Protein AF-A0A0Q5DEF6-F1 (afdb_monomer)

Mean predicted aligned error: 10.54 Å

Radius of gyration: 21.96 Å; Cα contacts (8 Å, |Δi|>4): 168; chains: 1; bounding box: 53×30×72 Å

Solvent-accessible surface area (backbone atoms only — not comparable to full-atom values): 8389 Å² total; per-residue (Å²): 136,63,73,67,64,65,53,52,55,56,52,51,50,52,50,50,50,55,49,48,51,51,52,51,48,51,49,50,50,48,48,60,52,60,73,48,63,88,69,66,47,47,60,75,45,58,71,70,57,34,51,35,49,33,41,34,40,22,46,30,19,53,55,32,75,37,74,68,18,48,58,53,41,49,53,50,43,52,76,21,49,41,49,70,71,51,52,50,47,23,60,50,17,61,78,58,56,68,57,66,71,59,39,51,60,62,32,68,50,71,70,48,35,52,54,49,33,51,41,15,45,54,13,22,62,89,27,52,73,51,8,45,52,48,25,55,47,48,34,59,77,64,65,54,54,67,70,57,53,53,52,52,48,65,71,66,62,120

Foldseek 3Di:
DDPVVVVVVVVVVVVVVVVVVVVVVVVVVVCLCVVQPPQQALVPDDPLLSLLLLLLLLVLLPQLVDPVLLVQLLVVNVVSNNDPVSSVSSVVCNVVHDDPVVSLVSQLDLNSLLSSLLSLLSSPQPGDVRSVVVSVVSCVVNVPDPVSVVVSCVVSHD

Secondary structure (DSSP, 8-state):
--HHHHHHHHHHHHHHHHHHHHHHHHHHHHHHHHSS-SS--GGGS-HHHHHHHHHHHHHHHHTT--THHHHHHHHHHHHTT--HHHHHHHHHHHHSPPPHHHHHHHT-SHHHHHHHHHHHHHHTSSS-HHHHHHHHHHHHHTT--HHHHHHHHHHH--

Sequence (158 aa):
MDRRQREVAPAQRQIAEVIGQKVLHGWLQNRHQTAIPLNINVGRLQQSEAEAIVRFAAVAALAGGEASAHGVVRSWLAGAGTAPDLLATYDAALQSPPALDKALAAIANADLALVAFVLALVAARDAGPAARAFADYVAAHRSIPTATVRAALRRHRS

Structure (mmCIF, N/CA/C/O backbone):
data_AF-A0A0Q5DEF6-F1
#
_entry.id   AF-A0A0Q5DEF6-F1
#
loop_
_atom_site.group_PDB
_atom_site.id
_atom_site.type_symbol
_atom_site.label_atom_id
_atom_site.label_alt_id
_atom_site.label_comp_id
_atom_site.label_asym_id
_atom_site.label_entity_id
_atom_site.label_seq_id
_atom_site.pdbx_PDB_ins_code
_atom_site.Cartn_x
_atom_site.Cartn_y
_atom_site.Cartn_z
_atom_site.occupancy
_atom_site.B_iso_or_equiv
_atom_site.auth_seq_id
_atom_site.auth_comp_id
_atom_site.auth_asym_id
_atom_site.auth_atom_id
_atom_site.pdbx_PDB_model_num
ATOM 1 N N . MET A 1 1 ? 37.758 -13.054 -55.725 1.00 51.38 1 MET A N 1
ATOM 2 C CA . MET A 1 1 ? 36.960 -12.631 -54.553 1.00 51.38 1 MET A CA 1
ATOM 3 C C . MET A 1 1 ? 37.858 -12.645 -53.338 1.00 51.38 1 MET A C 1
ATOM 5 O O . MET A 1 1 ? 38.456 -13.671 -53.042 1.00 51.38 1 MET A O 1
ATOM 9 N N . ASP A 1 2 ? 38.023 -11.474 -52.740 1.00 50.69 2 ASP A N 1
ATOM 10 C CA . ASP A 1 2 ? 39.145 -11.121 -51.880 1.00 50.69 2 ASP A CA 1
ATOM 11 C C . ASP A 1 2 ? 38.972 -11.672 -50.453 1.00 50.69 2 ASP A C 1
ATOM 13 O O . ASP A 1 2 ? 37.918 -11.514 -49.833 1.00 50.69 2 ASP A O 1
ATOM 17 N N . ARG A 1 3 ? 40.002 -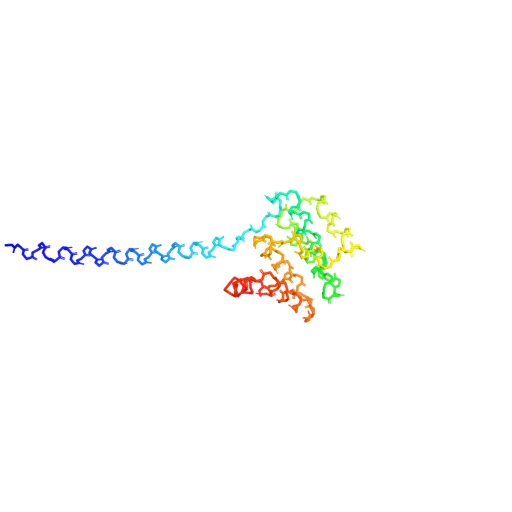12.347 -49.927 1.00 52.81 3 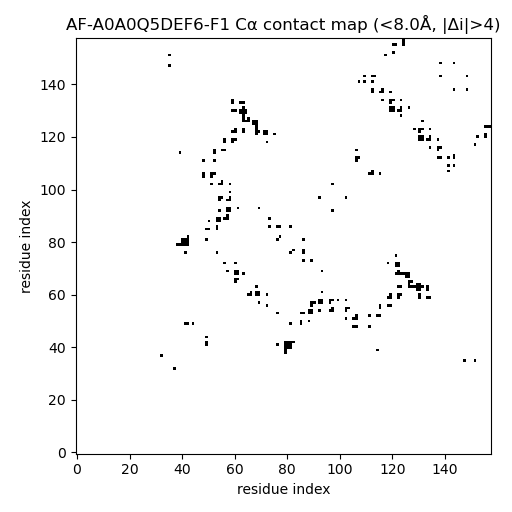ARG A N 1
ATOM 18 C CA . ARG A 1 3 ? 39.982 -13.065 -48.634 1.00 52.81 3 ARG A CA 1
ATOM 19 C C . ARG A 1 3 ? 39.661 -12.121 -47.467 1.00 52.81 3 ARG A C 1
ATOM 21 O O . ARG A 1 3 ? 38.972 -12.516 -46.533 1.00 52.81 3 ARG A O 1
ATOM 28 N N . ARG A 1 4 ? 40.050 -10.847 -47.597 1.00 51.50 4 ARG A N 1
ATOM 29 C CA . ARG A 1 4 ? 39.776 -9.771 -46.630 1.00 51.50 4 ARG A CA 1
ATOM 30 C C . ARG A 1 4 ? 38.290 -9.430 -46.514 1.00 51.50 4 ARG A C 1
ATOM 32 O O . ARG A 1 4 ? 37.817 -9.150 -45.421 1.00 51.50 4 ARG A O 1
ATOM 39 N N . GLN A 1 5 ? 37.516 -9.507 -47.599 1.00 51.12 5 GLN A N 1
ATOM 40 C CA . GLN A 1 5 ? 36.076 -9.211 -47.546 1.00 51.12 5 GLN A CA 1
ATOM 41 C C . GLN A 1 5 ? 35.286 -10.283 -46.779 1.00 51.12 5 GLN A C 1
ATOM 43 O O . GLN A 1 5 ? 34.268 -9.976 -46.160 1.00 51.12 5 GLN A O 1
ATOM 48 N N . ARG A 1 6 ? 35.769 -11.534 -46.776 1.00 52.81 6 ARG A N 1
ATOM 49 C CA . ARG A 1 6 ? 35.156 -12.637 -46.021 1.00 52.81 6 ARG A CA 1
ATOM 50 C C . ARG A 1 6 ? 35.451 -12.610 -44.526 1.00 52.81 6 ARG A C 1
ATOM 52 O O . ARG A 1 6 ? 34.686 -13.226 -43.805 1.00 52.81 6 ARG A O 1
ATOM 59 N N . GLU A 1 7 ? 36.504 -11.934 -44.068 1.00 54.00 7 GLU A N 1
ATOM 60 C CA . GLU A 1 7 ? 36.844 -11.792 -42.637 1.00 54.00 7 GLU A CA 1
ATOM 61 C C . GLU A 1 7 ? 36.189 -10.562 -41.989 1.00 54.00 7 GLU A C 1
ATOM 63 O O . GLU A 1 7 ? 35.840 -10.586 -40.810 1.00 54.00 7 GLU A O 1
ATOM 68 N N . VAL A 1 8 ? 35.923 -9.509 -42.767 1.00 56.88 8 VAL A N 1
ATOM 69 C CA . VAL A 1 8 ? 35.228 -8.305 -42.279 1.00 56.88 8 VAL A CA 1
ATOM 70 C C . VAL A 1 8 ? 33.758 -8.596 -41.930 1.00 56.88 8 VAL A C 1
ATOM 72 O O . VAL A 1 8 ? 33.265 -8.134 -40.904 1.00 56.88 8 VAL A O 1
ATOM 75 N N . ALA A 1 9 ? 33.063 -9.411 -42.729 1.00 61.31 9 ALA A N 1
ATOM 76 C CA . ALA A 1 9 ? 31.670 -9.801 -42.481 1.00 61.31 9 ALA A CA 1
ATOM 77 C C . ALA A 1 9 ? 31.430 -10.605 -41.171 1.00 61.31 9 ALA A C 1
ATOM 79 O O . ALA A 1 9 ? 30.472 -10.296 -40.458 1.00 61.31 9 ALA A O 1
ATOM 80 N N . PRO A 1 10 ? 32.246 -11.617 -40.804 1.00 66.25 10 PRO A N 1
ATOM 81 C CA . PRO A 1 10 ? 32.112 -12.334 -39.537 1.00 66.25 10 PRO A CA 1
ATOM 82 C C . PRO A 1 10 ? 32.514 -11.470 -38.341 1.00 66.25 10 PRO A C 1
ATOM 84 O O . PRO A 1 10 ? 31.829 -11.528 -37.323 1.00 66.25 10 PRO A O 1
ATOM 87 N N . ALA A 1 11 ? 33.526 -10.604 -38.475 1.00 70.69 11 ALA A N 1
ATOM 88 C CA . ALA A 1 11 ? 33.869 -9.641 -37.429 1.00 70.69 11 ALA A CA 1
ATOM 89 C C . ALA A 1 11 ? 32.710 -8.661 -37.159 1.00 70.69 11 ALA A C 1
ATOM 91 O O . ALA A 1 11 ? 32.354 -8.418 -36.008 1.00 70.69 11 ALA A O 1
ATOM 92 N N . GLN A 1 12 ? 32.052 -8.157 -38.208 1.00 75.88 12 GLN A N 1
ATOM 93 C CA . GLN A 1 12 ? 30.875 -7.292 -38.074 1.00 75.88 12 GLN A CA 1
ATOM 94 C C . GLN A 1 12 ? 29.679 -8.006 -37.433 1.00 75.88 12 GLN A C 1
ATOM 96 O O . GLN A 1 12 ? 29.006 -7.411 -36.593 1.00 75.88 12 GLN A O 1
ATOM 101 N N . ARG A 1 13 ? 29.425 -9.280 -37.770 1.00 74.81 13 ARG A N 1
ATOM 102 C CA . ARG A 1 13 ? 28.376 -10.079 -37.106 1.00 74.81 13 ARG A CA 1
ATOM 103 C C . ARG A 1 13 ? 28.665 -10.282 -35.626 1.00 74.81 13 ARG A C 1
ATOM 105 O O . ARG A 1 13 ? 27.772 -10.092 -34.811 1.00 74.81 13 ARG A O 1
ATOM 112 N N . GLN A 1 14 ? 29.907 -10.606 -35.284 1.00 81.81 14 GLN A N 1
ATOM 113 C CA . GLN A 1 14 ? 30.314 -10.818 -33.899 1.00 81.81 14 GLN A CA 1
ATOM 114 C C . GLN A 1 14 ? 30.201 -9.528 -33.074 1.00 81.81 14 GLN A C 1
ATOM 116 O O . GLN A 1 14 ? 29.716 -9.547 -31.945 1.00 81.81 14 GLN A O 1
ATOM 121 N N . ILE A 1 15 ? 30.574 -8.385 -33.657 1.00 80.75 15 ILE A N 1
ATOM 122 C CA . ILE A 1 15 ? 30.382 -7.071 -33.033 1.00 80.75 15 ILE A CA 1
ATOM 123 C C . ILE A 1 15 ? 28.889 -6.773 -32.849 1.00 80.75 15 ILE A C 1
ATOM 125 O O . ILE A 1 15 ? 28.482 -6.362 -31.763 1.00 80.75 15 ILE A O 1
ATOM 129 N N . ALA A 1 16 ? 28.062 -7.008 -33.870 1.00 80.94 16 ALA A N 1
ATOM 130 C CA . ALA A 1 16 ? 26.620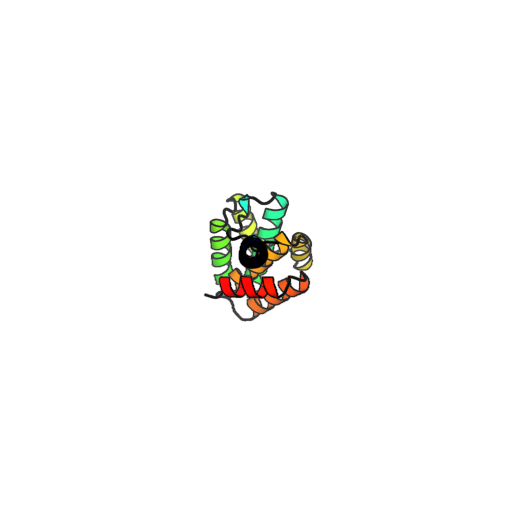 -6.783 -33.792 1.00 80.94 16 ALA A CA 1
ATOM 131 C C . ALA A 1 16 ? 25.949 -7.662 -32.726 1.00 80.94 16 ALA A C 1
ATOM 133 O O . ALA A 1 16 ? 25.057 -7.194 -32.023 1.00 80.94 16 ALA A O 1
ATOM 134 N N . GLU A 1 17 ? 26.400 -8.903 -32.557 1.00 84.50 17 GLU A N 1
ATOM 135 C CA . GLU A 1 17 ? 25.875 -9.829 -31.555 1.00 84.50 17 GLU A CA 1
ATOM 136 C C . GLU A 1 17 ? 26.257 -9.412 -30.129 1.00 84.50 17 GLU A C 1
ATOM 138 O O . GLU A 1 17 ? 25.394 -9.344 -29.254 1.00 84.50 17 GLU A O 1
ATOM 143 N N . VAL A 1 18 ? 27.516 -9.026 -29.900 1.00 89.06 18 VAL A N 1
ATOM 144 C CA . VAL A 1 18 ? 27.971 -8.526 -28.591 1.00 89.06 18 VAL A CA 1
ATOM 145 C C . VAL A 1 18 ? 27.282 -7.207 -28.231 1.00 89.06 18 VAL A C 1
ATOM 147 O O . VAL A 1 18 ? 26.869 -7.015 -27.084 1.00 89.06 18 VAL A O 1
ATOM 150 N N . ILE A 1 19 ? 27.119 -6.296 -29.196 1.00 84.00 19 ILE A N 1
ATOM 151 C CA . ILE A 1 19 ? 26.373 -5.049 -28.988 1.00 84.00 19 ILE A CA 1
ATOM 152 C C . ILE A 1 19 ? 24.898 -5.360 -28.729 1.00 84.00 19 ILE A C 1
ATOM 154 O O . ILE A 1 19 ? 24.338 -4.829 -27.776 1.00 84.00 19 ILE A O 1
ATOM 158 N N . GLY A 1 20 ? 24.281 -6.250 -29.509 1.00 81.06 20 GLY A N 1
ATOM 159 C CA . GLY A 1 20 ? 22.892 -6.668 -29.334 1.00 81.06 20 GLY A CA 1
ATOM 160 C C . GLY A 1 20 ? 22.635 -7.262 -27.952 1.00 81.06 20 GLY A C 1
ATOM 161 O O . GLY A 1 20 ? 21.686 -6.861 -27.282 1.00 81.06 20 GLY A O 1
ATOM 162 N N . GLN A 1 21 ? 23.527 -8.130 -27.470 1.00 84.75 21 GLN A N 1
ATOM 163 C CA . GLN A 1 21 ? 23.465 -8.677 -26.114 1.00 84.75 21 GLN A CA 1
ATOM 164 C C . GLN A 1 21 ? 23.606 -7.589 -25.048 1.00 84.75 21 GLN A C 1
ATOM 166 O O . GLN A 1 21 ? 22.825 -7.576 -24.101 1.00 84.75 21 GLN A O 1
ATOM 171 N N . LYS A 1 22 ? 24.546 -6.646 -25.191 1.00 84.44 22 LYS A N 1
ATOM 172 C CA . LYS A 1 22 ? 24.720 -5.549 -24.222 1.00 84.44 22 LYS A CA 1
ATOM 173 C C . LYS A 1 22 ? 23.557 -4.563 -24.221 1.00 84.44 22 LYS A C 1
ATOM 175 O O . LYS A 1 22 ? 23.140 -4.132 -23.151 1.00 84.44 22 LYS A O 1
ATOM 180 N N . VAL A 1 23 ? 23.021 -4.220 -25.390 1.00 87.81 23 VAL A N 1
ATOM 181 C CA . VAL A 1 23 ? 21.863 -3.329 -25.527 1.00 87.81 23 VAL A CA 1
ATOM 182 C C . VAL A 1 23 ? 20.614 -4.005 -24.977 1.00 87.81 23 VAL A C 1
ATOM 184 O O . VAL A 1 23 ? 19.901 -3.387 -24.196 1.00 87.81 23 VAL A O 1
ATOM 187 N N . LEU A 1 24 ? 20.375 -5.279 -25.304 1.00 77.56 24 LEU A N 1
ATOM 188 C CA . LEU A 1 24 ? 19.260 -6.046 -24.749 1.00 77.56 24 LEU A CA 1
ATOM 189 C C . LEU A 1 24 ? 19.398 -6.209 -23.233 1.00 77.56 24 LEU A C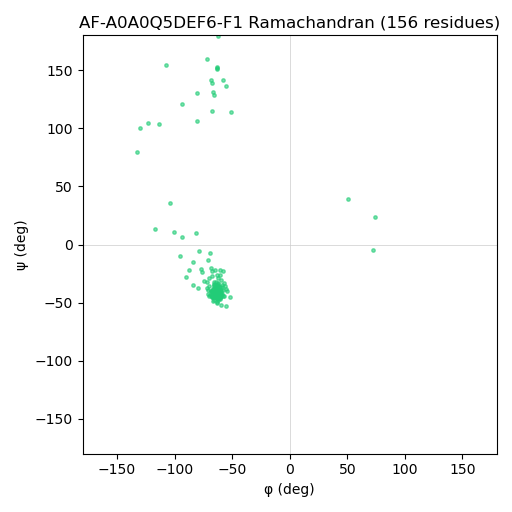 1
ATOM 191 O O . LEU A 1 24 ? 18.427 -6.019 -22.510 1.00 77.56 24 LEU A O 1
ATOM 195 N N . HIS A 1 25 ? 20.601 -6.507 -22.742 1.00 76.44 25 HIS A N 1
ATOM 196 C CA . HIS A 1 25 ? 20.875 -6.613 -21.314 1.00 76.44 25 HIS A CA 1
ATOM 197 C C . HIS A 1 25 ? 20.6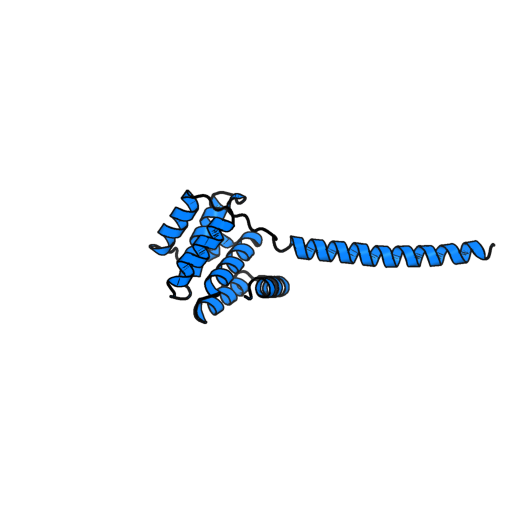47 -5.280 -20.598 1.00 76.44 25 HIS A C 1
ATOM 199 O O . HIS A 1 25 ? 19.933 -5.248 -19.604 1.00 76.44 25 HIS A O 1
ATOM 205 N N . GLY A 1 26 ? 21.172 -4.174 -21.129 1.00 75.69 26 GLY A N 1
ATOM 206 C CA . GLY A 1 26 ? 20.957 -2.834 -20.585 1.00 75.69 26 GLY A CA 1
ATOM 207 C C . GLY A 1 26 ? 19.495 -2.396 -20.660 1.00 75.69 26 GLY A C 1
ATOM 208 O O . GLY A 1 26 ? 18.987 -1.805 -19.714 1.00 75.69 26 GLY A O 1
ATOM 209 N N . TRP A 1 27 ? 18.779 -2.738 -21.735 1.00 72.81 27 TRP A N 1
ATOM 210 C CA . TRP A 1 27 ? 17.348 -2.469 -21.876 1.00 72.81 27 TRP A CA 1
ATOM 211 C C . TRP A 1 27 ? 16.518 -3.284 -20.887 1.00 72.81 27 TRP A C 1
ATOM 213 O O . TRP A 1 27 ? 15.638 -2.723 -20.246 1.00 72.81 27 TRP A O 1
ATOM 223 N N . LEU A 1 28 ? 16.815 -4.574 -20.705 1.00 72.38 28 LEU A N 1
ATOM 224 C CA . LEU A 1 28 ? 16.164 -5.414 -19.699 1.00 72.38 28 LEU A CA 1
ATOM 225 C C . LEU A 1 28 ? 16.498 -4.936 -18.289 1.00 72.38 28 LEU A C 1
ATOM 227 O O . LEU A 1 28 ? 15.601 -4.832 -17.465 1.00 72.38 28 LEU A O 1
ATOM 231 N N . GLN A 1 29 ? 17.752 -4.592 -18.007 1.00 69.56 29 GLN A N 1
ATOM 232 C CA . GLN A 1 29 ? 18.173 -4.072 -16.711 1.00 69.56 29 GLN A CA 1
ATOM 233 C C . GLN A 1 29 ? 17.488 -2.737 -16.406 1.00 69.56 29 GLN A C 1
ATOM 235 O O . GLN A 1 29 ? 16.908 -2.601 -15.332 1.00 69.56 29 GLN A O 1
ATOM 240 N N . ASN A 1 30 ? 17.455 -1.806 -17.363 1.00 59.56 30 ASN A N 1
ATOM 241 C CA . ASN A 1 30 ? 16.701 -0.560 -17.247 1.00 59.56 30 ASN A CA 1
ATOM 242 C C . ASN A 1 30 ? 15.212 -0.842 -17.084 1.00 59.56 30 ASN A C 1
ATOM 244 O O . ASN A 1 30 ? 14.602 -0.293 -16.182 1.00 59.56 30 ASN A O 1
ATOM 248 N N . ARG A 1 31 ? 14.626 -1.749 -17.873 1.00 55.97 31 ARG A N 1
ATOM 249 C CA . ARG A 1 31 ? 13.208 -2.109 -17.766 1.00 55.97 31 ARG A CA 1
ATOM 250 C C . ARG A 1 31 ? 12.878 -2.745 -16.418 1.00 55.97 31 ARG A C 1
ATOM 252 O O . ARG A 1 31 ? 11.835 -2.441 -15.857 1.00 55.97 31 ARG A O 1
ATOM 259 N N . HIS A 1 32 ? 13.760 -3.574 -15.868 1.00 54.25 32 HIS A N 1
ATOM 260 C CA . HIS A 1 32 ? 13.625 -4.159 -14.534 1.00 54.25 32 HIS A CA 1
ATOM 261 C C . HIS A 1 32 ? 13.839 -3.127 -13.419 1.00 54.25 32 HIS A C 1
ATOM 263 O O . HIS A 1 32 ? 13.191 -3.224 -12.380 1.00 54.25 32 HIS A O 1
ATOM 269 N N . GLN A 1 33 ? 14.698 -2.127 -13.635 1.00 47.97 33 GLN A N 1
ATOM 270 C CA . GLN A 1 33 ? 14.887 -0.990 -12.731 1.00 47.97 33 GLN A CA 1
ATOM 271 C C . GLN A 1 33 ? 13.725 0.013 -12.802 1.00 47.97 33 GLN A C 1
ATOM 273 O O . GLN A 1 33 ? 13.390 0.614 -11.789 1.00 47.97 33 GLN A O 1
ATOM 278 N N . THR A 1 34 ? 13.073 0.171 -13.956 1.00 47.62 34 THR A N 1
ATOM 279 C CA . THR A 1 34 ? 11.907 1.050 -14.134 1.00 47.62 34 THR A CA 1
ATOM 280 C C . THR A 1 34 ? 10.586 0.358 -13.807 1.00 47.62 34 THR A C 1
ATOM 282 O O . THR A 1 34 ? 9.611 1.041 -13.525 1.00 47.62 34 THR A O 1
ATOM 285 N N . ALA A 1 35 ? 10.528 -0.981 -13.839 1.00 46.44 35 ALA A N 1
ATOM 286 C CA . ALA A 1 35 ? 9.329 -1.760 -13.504 1.00 46.44 35 ALA A CA 1
ATOM 287 C C . ALA A 1 35 ? 8.988 -1.736 -12.006 1.00 46.44 35 ALA A C 1
ATOM 289 O O . ALA A 1 35 ? 7.893 -2.130 -11.620 1.00 46.44 35 ALA A O 1
ATOM 290 N N . ILE A 1 36 ? 9.914 -1.283 -11.160 1.00 49.50 36 ILE A N 1
ATOM 291 C CA . ILE A 1 36 ? 9.646 -0.974 -9.758 1.00 49.50 36 ILE A CA 1
ATOM 292 C C . ILE A 1 36 ? 10.062 0.480 -9.577 1.00 49.50 36 ILE A C 1
ATOM 294 O O . ILE A 1 36 ? 11.267 0.738 -9.551 1.00 49.50 36 ILE A O 1
ATOM 298 N N . PRO A 1 37 ? 9.115 1.431 -9.495 1.00 52.81 37 PRO A N 1
ATOM 299 C CA . PRO A 1 37 ? 9.443 2.843 -9.384 1.00 52.81 37 PRO A CA 1
ATOM 300 C C . PRO A 1 37 ? 10.456 3.051 -8.255 1.00 52.81 37 PRO A C 1
ATOM 302 O O . PRO A 1 37 ? 10.170 2.803 -7.085 1.00 52.81 37 PRO A O 1
ATOM 305 N N . LEU A 1 38 ? 11.671 3.476 -8.614 1.00 52.56 38 LEU A N 1
ATOM 306 C CA . LEU A 1 38 ? 12.761 3.700 -7.660 1.00 52.56 38 LEU A CA 1
ATOM 307 C C . LEU A 1 38 ? 12.413 4.768 -6.615 1.00 52.56 38 LEU A C 1
ATOM 309 O O . LEU A 1 38 ? 12.984 4.731 -5.528 1.00 52.56 38 LEU A O 1
ATOM 313 N N . ASN A 1 39 ? 11.454 5.636 -6.945 1.00 60.78 39 ASN A N 1
ATOM 314 C CA . ASN A 1 39 ? 10.781 6.584 -6.072 1.00 60.78 39 ASN A CA 1
ATOM 315 C C . ASN A 1 39 ? 9.271 6.433 -6.277 1.00 60.78 39 ASN A C 1
ATOM 317 O O . ASN A 1 39 ? 8.725 6.958 -7.250 1.00 60.78 39 ASN A O 1
ATOM 321 N N . ILE A 1 40 ? 8.595 5.725 -5.371 1.00 72.81 40 ILE A N 1
ATOM 322 C CA . ILE A 1 40 ? 7.143 5.861 -5.255 1.00 72.81 40 ILE A CA 1
ATOM 323 C C . ILE A 1 40 ? 6.901 7.273 -4.727 1.00 72.81 40 ILE A C 1
ATOM 325 O O . ILE A 1 40 ? 7.334 7.600 -3.625 1.00 72.81 40 ILE A O 1
ATOM 329 N N . ASN A 1 41 ? 6.263 8.116 -5.536 1.00 81.31 41 ASN A N 1
ATOM 330 C CA . ASN A 1 41 ? 5.845 9.445 -5.116 1.00 81.31 41 ASN A CA 1
ATOM 331 C C . ASN A 1 41 ? 4.318 9.485 -5.106 1.00 81.31 41 ASN A C 1
ATOM 333 O O . ASN A 1 41 ? 3.694 9.557 -6.164 1.00 81.31 41 ASN A O 1
ATOM 337 N N . VAL A 1 42 ? 3.737 9.416 -3.910 1.00 81.88 42 VAL A N 1
ATOM 338 C CA . VAL A 1 42 ? 2.280 9.418 -3.716 1.00 81.88 42 VAL A CA 1
ATOM 339 C C . VAL A 1 42 ? 1.680 10.747 -4.180 1.00 81.88 42 VAL A C 1
ATOM 341 O O . VAL A 1 42 ? 0.592 10.758 -4.743 1.00 81.88 42 VAL A O 1
ATOM 344 N N . GLY A 1 43 ? 2.416 11.854 -4.053 1.00 81.31 43 GLY A N 1
ATOM 345 C CA . GLY A 1 43 ? 1.995 13.174 -4.527 1.00 81.31 43 GLY A CA 1
ATOM 346 C C . GLY A 1 43 ? 1.934 13.330 -6.052 1.00 81.31 43 GLY A C 1
ATOM 347 O O . GLY A 1 43 ? 1.472 14.360 -6.532 1.00 81.31 43 GLY A O 1
ATOM 348 N N . ARG A 1 44 ? 2.395 12.340 -6.831 1.00 86.19 44 ARG A N 1
ATOM 349 C CA . ARG A 1 44 ? 2.232 12.311 -8.299 1.00 86.19 44 ARG A CA 1
ATOM 350 C C . ARG A 1 44 ? 1.022 11.505 -8.767 1.00 86.19 44 ARG A C 1
ATOM 352 O O . ARG A 1 44 ? 0.723 11.530 -9.959 1.00 86.19 44 ARG A O 1
ATOM 359 N N . LEU A 1 45 ? 0.383 10.765 -7.866 1.00 87.50 45 LEU A N 1
ATOM 360 C CA . LEU A 1 45 ? -0.829 10.016 -8.175 1.00 87.50 45 LEU A CA 1
ATOM 361 C C . LEU A 1 45 ? -2.008 10.973 -8.359 1.00 87.50 45 LEU A C 1
ATOM 363 O O . LEU A 1 45 ? -1.991 12.102 -7.863 1.00 87.50 45 LEU A O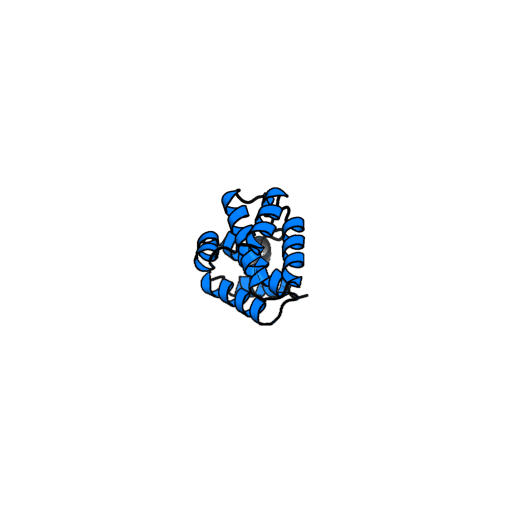 1
ATOM 367 N N . GLN A 1 46 ? -3.055 10.515 -9.045 1.00 91.25 46 GLN A N 1
ATOM 368 C CA . GLN A 1 46 ? -4.315 11.251 -9.020 1.00 91.25 46 GLN A CA 1
ATOM 369 C C . GLN A 1 46 ? -4.858 11.281 -7.589 1.00 91.25 46 GLN A C 1
ATOM 371 O O . GLN A 1 46 ? -4.637 10.352 -6.813 1.00 91.25 46 GLN A O 1
ATOM 376 N N . GLN A 1 47 ? -5.602 12.331 -7.241 1.00 91.56 47 GLN A N 1
ATOM 377 C CA . GLN A 1 47 ? -6.104 12.529 -5.878 1.00 91.56 47 GLN A CA 1
ATOM 378 C C . GLN A 1 47 ? -6.839 11.291 -5.329 1.00 91.56 47 GLN A C 1
ATOM 380 O O . GLN A 1 47 ? -6.565 10.852 -4.215 1.00 91.56 47 GLN A O 1
ATOM 385 N N . SER A 1 48 ? -7.716 10.678 -6.128 1.00 92.69 48 SER A N 1
ATOM 386 C CA . SER A 1 48 ? -8.468 9.473 -5.746 1.00 92.69 48 SER A CA 1
ATOM 387 C C . SER A 1 48 ? -7.575 8.250 -5.513 1.00 92.69 48 SER A C 1
ATOM 389 O O . SER A 1 48 ? -7.826 7.455 -4.608 1.00 92.69 48 SER A O 1
ATOM 391 N N . GLU A 1 49 ? -6.516 8.099 -6.305 1.00 93.94 49 GLU A N 1
ATOM 392 C CA . GLU A 1 49 ? -5.538 7.019 -6.173 1.00 93.94 49 GLU A CA 1
ATOM 393 C C . GLU A 1 49 ? -4.670 7.216 -4.927 1.00 93.94 49 GLU A C 1
ATOM 395 O O . GLU A 1 49 ? -4.436 6.271 -4.175 1.00 93.94 49 GLU A O 1
ATOM 400 N N . ALA A 1 50 ? -4.237 8.453 -4.672 1.00 94.31 50 ALA A N 1
ATOM 401 C CA . ALA A 1 50 ? -3.476 8.806 -3.482 1.00 94.31 50 ALA A CA 1
ATOM 402 C C . ALA A 1 50 ? -4.291 8.551 -2.203 1.00 94.31 50 ALA A C 1
ATOM 404 O O . ALA A 1 50 ? -3.786 7.941 -1.260 1.00 94.31 50 ALA A O 1
ATOM 405 N N . GLU A 1 51 ? -5.572 8.933 -2.193 1.00 95.31 51 GLU A N 1
ATOM 406 C CA . GLU A 1 51 ? -6.496 8.635 -1.094 1.00 95.31 51 GLU A CA 1
ATOM 407 C C . GLU A 1 51 ? -6.690 7.129 -0.887 1.00 95.31 51 GLU A C 1
ATOM 409 O O . GLU A 1 51 ? -6.665 6.656 0.252 1.00 95.31 51 GLU A O 1
ATOM 414 N N . ALA A 1 52 ? -6.851 6.359 -1.968 1.00 96.00 52 ALA A N 1
ATOM 415 C CA . ALA A 1 52 ? -6.971 4.905 -1.895 1.00 96.00 52 ALA A CA 1
ATOM 416 C C . ALA A 1 52 ? -5.723 4.262 -1.274 1.00 96.00 52 ALA A C 1
ATOM 418 O O . ALA A 1 52 ? -5.839 3.438 -0.365 1.00 96.00 52 ALA A O 1
ATOM 419 N N . ILE A 1 53 ? -4.533 4.679 -1.717 1.00 96.25 53 ILE A N 1
ATOM 420 C CA . ILE A 1 53 ? -3.250 4.199 -1.194 1.00 96.25 53 ILE A CA 1
ATOM 421 C C . ILE A 1 53 ? -3.091 4.536 0.285 1.00 96.25 53 ILE A C 1
ATOM 423 O O . ILE A 1 53 ? -2.703 3.677 1.072 1.00 96.25 53 ILE A O 1
ATOM 427 N N . VAL A 1 54 ? -3.427 5.759 0.682 1.00 96.62 54 VAL A N 1
ATOM 428 C CA . VAL A 1 54 ? -3.330 6.203 2.072 1.00 96.62 54 VAL A CA 1
ATOM 429 C C . VAL A 1 54 ? -4.283 5.434 2.989 1.00 96.62 54 VAL A C 1
ATOM 431 O O . VAL A 1 54 ? -3.887 4.986 4.066 1.00 96.62 54 VAL A O 1
ATOM 434 N N . ARG A 1 55 ? -5.531 5.231 2.562 1.00 97.44 55 ARG A N 1
ATOM 435 C CA . ARG A 1 55 ? -6.505 4.444 3.331 1.00 97.44 55 ARG A CA 1
ATOM 436 C C . ARG A 1 55 ? -6.089 2.979 3.424 1.00 97.44 55 ARG A C 1
ATOM 438 O O . ARG A 1 55 ? -6.230 2.369 4.479 1.00 97.44 55 ARG A O 1
ATOM 445 N N . PHE A 1 56 ? -5.533 2.426 2.347 1.00 97.75 56 PHE A N 1
ATOM 446 C CA . PHE A 1 56 ? -4.953 1.088 2.365 1.00 97.75 56 PHE A CA 1
ATOM 447 C C . PHE A 1 56 ? -3.742 1.002 3.307 1.00 97.75 56 PHE A C 1
ATOM 449 O O . PHE A 1 56 ? -3.602 0.021 4.032 1.00 97.75 56 PHE A O 1
ATOM 456 N N . ALA A 1 57 ? -2.889 2.029 3.346 1.00 96.19 57 ALA A N 1
ATOM 457 C CA . ALA A 1 57 ? -1.731 2.079 4.233 1.00 96.19 57 ALA A CA 1
ATOM 458 C C . ALA A 1 57 ? -2.137 1.952 5.709 1.00 96.19 57 ALA A C 1
ATOM 460 O O . ALA A 1 57 ? -1.470 1.246 6.459 1.00 96.19 57 ALA A O 1
ATOM 461 N N . ALA A 1 58 ? -3.248 2.578 6.111 1.00 96.88 58 ALA A N 1
ATOM 462 C CA . ALA A 1 58 ? -3.791 2.435 7.462 1.00 96.88 58 ALA A CA 1
ATOM 463 C C . ALA A 1 58 ? -4.220 0.987 7.755 1.00 96.88 58 ALA A C 1
ATOM 465 O O . ALA A 1 58 ? -3.864 0.441 8.796 1.00 96.88 58 ALA A O 1
ATOM 466 N N . VAL A 1 59 ? -4.900 0.321 6.813 1.00 97.00 59 VAL A N 1
ATOM 467 C CA . VAL A 1 59 ? -5.251 -1.108 6.939 1.00 97.00 59 VAL A CA 1
ATOM 468 C C . VAL A 1 59 ? -3.997 -1.974 7.075 1.00 97.00 59 VAL A C 1
ATOM 470 O O . VAL A 1 59 ? -3.945 -2.853 7.931 1.00 97.00 59 VAL A O 1
ATOM 473 N N . ALA A 1 60 ? -2.970 -1.711 6.266 1.00 95.25 60 ALA A N 1
ATOM 474 C CA . ALA A 1 60 ? -1.706 -2.435 6.323 1.00 95.25 60 ALA A CA 1
ATOM 475 C C . ALA A 1 60 ? -0.968 -2.232 7.655 1.00 95.25 60 ALA A C 1
ATOM 477 O O . ALA A 1 60 ? -0.440 -3.194 8.209 1.00 95.25 60 ALA A O 1
ATOM 478 N N . ALA A 1 61 ? -0.965 -1.005 8.184 1.00 94.56 61 ALA A N 1
ATOM 479 C CA . ALA A 1 61 ? -0.379 -0.686 9.482 1.00 94.56 61 ALA A CA 1
ATOM 480 C C . ALA A 1 61 ? -1.107 -1.410 10.629 1.00 94.56 61 ALA A C 1
ATOM 482 O O . ALA A 1 61 ? -0.461 -1.917 11.542 1.00 94.56 61 ALA A O 1
ATOM 483 N N . LEU A 1 62 ? -2.436 -1.526 10.545 1.00 94.69 62 LEU A N 1
ATOM 484 C CA . LEU A 1 62 ? -3.262 -2.211 11.543 1.00 94.69 62 LEU A CA 1
ATOM 485 C C . LEU A 1 62 ? -3.192 -3.743 11.452 1.00 94.69 62 LEU A C 1
ATOM 487 O O . LEU A 1 62 ? -3.433 -4.423 12.447 1.00 94.69 62 LEU A O 1
ATOM 491 N N . ALA A 1 63 ? -2.849 -4.309 10.290 1.00 92.62 63 ALA A N 1
ATOM 492 C CA . ALA A 1 63 ? -2.879 -5.756 10.055 1.00 92.62 63 ALA A CA 1
ATOM 493 C C . ALA A 1 63 ? -1.953 -6.562 10.986 1.00 92.62 63 ALA A C 1
ATOM 495 O O . ALA A 1 63 ? -2.206 -7.739 11.244 1.00 92.62 63 ALA A O 1
ATOM 496 N N . GLY A 1 64 ? -0.881 -5.941 11.486 1.00 84.94 64 GLY A N 1
ATOM 497 C CA . GLY A 1 64 ? 0.038 -6.551 12.448 1.00 84.94 64 GLY A CA 1
ATOM 498 C C . GLY A 1 64 ? -0.399 -6.455 13.909 1.00 84.94 64 GLY A C 1
ATOM 499 O O . GLY A 1 64 ? 0.185 -7.145 14.736 1.00 84.94 64 GLY A O 1
ATOM 500 N N . GLY A 1 65 ? -1.374 -5.597 14.232 1.00 84.81 65 GLY A N 1
ATOM 501 C CA . GLY A 1 65 ? -1.788 -5.285 15.607 1.00 84.81 65 GLY A CA 1
ATOM 502 C C . GLY A 1 65 ? -0.798 -4.426 16.412 1.00 84.81 65 GLY A C 1
ATOM 503 O O . GLY A 1 65 ? -1.110 -4.031 17.531 1.00 84.81 65 GLY A O 1
ATOM 504 N N . GLU A 1 66 ? 0.370 -4.112 15.850 1.00 85.38 66 GLU A N 1
ATOM 505 C CA . GLU A 1 66 ? 1.440 -3.363 16.512 1.00 85.38 66 GLU A CA 1
ATOM 506 C C . GLU A 1 66 ? 1.344 -1.862 16.218 1.00 85.38 66 GLU A C 1
ATOM 508 O O . GLU A 1 66 ? 1.470 -1.425 15.072 1.00 85.38 66 GLU A O 1
ATOM 513 N N . ALA A 1 67 ? 1.202 -1.042 17.262 1.00 86.25 67 ALA A N 1
ATOM 514 C CA . ALA A 1 67 ? 1.094 0.413 17.114 1.00 86.25 67 ALA A CA 1
ATOM 515 C C . ALA A 1 67 ? 2.375 1.068 16.558 1.00 86.25 67 ALA A C 1
ATOM 517 O O . ALA A 1 67 ? 2.315 2.160 15.987 1.00 86.25 67 ALA A O 1
ATOM 518 N N . SER A 1 68 ? 3.534 0.410 16.688 1.00 85.69 68 SER A N 1
ATOM 519 C CA . SER A 1 68 ? 4.811 0.876 16.126 1.00 85.69 68 SER A CA 1
ATOM 520 C C . SER A 1 68 ? 4.747 1.038 14.602 1.00 85.69 68 SER A C 1
ATOM 522 O O . SER A 1 68 ? 5.302 1.998 14.058 1.00 85.69 68 SER A O 1
ATOM 524 N N . ALA A 1 69 ? 3.995 0.171 13.912 1.00 88.19 69 ALA A N 1
ATOM 525 C CA . ALA A 1 69 ? 3.831 0.217 12.463 1.00 88.19 69 ALA A CA 1
ATOM 526 C C . ALA A 1 69 ? 3.165 1.521 11.994 1.00 88.19 69 ALA A C 1
ATOM 528 O O . ALA A 1 69 ? 3.465 2.006 10.901 1.00 88.19 69 ALA A O 1
ATOM 529 N N . HIS A 1 70 ? 2.317 2.139 12.826 1.00 92.94 70 HIS A N 1
ATOM 530 C CA . HIS A 1 70 ? 1.593 3.357 12.464 1.00 92.94 70 HIS A CA 1
ATOM 531 C C . HIS A 1 70 ? 2.553 4.508 12.141 1.00 92.94 70 HIS A C 1
ATOM 533 O O . HIS A 1 70 ? 2.394 5.183 11.121 1.00 92.94 70 HIS A O 1
ATOM 539 N N . GLY A 1 71 ? 3.562 4.714 12.994 1.00 90.81 71 GLY A N 1
ATOM 540 C CA . GLY A 1 71 ? 4.562 5.769 12.829 1.00 90.81 71 GLY A CA 1
ATOM 541 C C . GLY A 1 71 ? 5.521 5.496 11.670 1.00 90.81 71 GLY A C 1
ATOM 542 O O . GLY A 1 71 ? 5.841 6.413 10.912 1.00 90.81 71 GLY A O 1
ATOM 543 N N . VAL A 1 72 ? 5.922 4.234 11.485 1.00 91.50 72 VAL A N 1
ATOM 544 C CA . VAL A 1 72 ? 6.808 3.804 10.389 1.00 91.50 72 VAL A CA 1
ATOM 545 C C . VAL A 1 72 ? 6.149 4.046 9.032 1.00 91.50 72 VAL A C 1
ATOM 547 O O . VAL A 1 72 ? 6.738 4.685 8.157 1.00 91.50 72 VAL A O 1
ATOM 550 N N . VAL A 1 73 ? 4.900 3.606 8.870 1.00 93.38 73 VAL A N 1
ATOM 551 C CA . VAL A 1 73 ? 4.130 3.802 7.634 1.00 93.38 73 VAL A CA 1
ATOM 552 C C . VAL A 1 73 ? 3.879 5.289 7.377 1.00 93.38 73 VAL A C 1
ATOM 554 O O . VAL A 1 73 ? 4.079 5.758 6.256 1.00 93.38 73 VAL A O 1
ATOM 557 N N . ARG A 1 74 ? 3.532 6.064 8.412 1.00 94.94 74 ARG A N 1
ATOM 558 C CA . ARG A 1 74 ? 3.332 7.517 8.293 1.00 94.94 74 ARG A CA 1
ATOM 559 C C . ARG A 1 74 ? 4.596 8.248 7.845 1.00 94.94 74 ARG A C 1
ATOM 561 O O . ARG A 1 74 ? 4.535 9.102 6.963 1.00 94.94 74 ARG A O 1
ATOM 568 N N . SER A 1 75 ? 5.742 7.913 8.441 1.00 93.00 75 SER A N 1
ATOM 569 C CA . SER A 1 75 ? 7.045 8.480 8.077 1.00 93.00 75 SER A CA 1
ATOM 570 C C . SER A 1 75 ? 7.409 8.148 6.630 1.00 93.00 75 SER A C 1
ATOM 572 O O . SER A 1 75 ? 7.841 9.027 5.883 1.00 93.00 75 SER A O 1
ATOM 574 N N . TRP A 1 76 ? 7.152 6.910 6.203 1.00 92.19 76 TRP A N 1
ATOM 575 C CA . TRP A 1 76 ? 7.363 6.500 4.821 1.00 92.19 76 TRP A CA 1
ATOM 576 C C . TRP A 1 76 ? 6.474 7.278 3.842 1.00 92.19 76 TRP A C 1
ATOM 578 O O . TRP A 1 76 ? 6.981 7.789 2.846 1.00 92.19 76 TRP A O 1
ATOM 588 N N . LEU A 1 77 ? 5.177 7.437 4.140 1.00 93.31 77 LEU A N 1
ATOM 589 C CA . LEU A 1 77 ? 4.252 8.225 3.315 1.00 93.31 77 LEU A CA 1
ATOM 590 C C . LEU A 1 77 ? 4.714 9.682 3.183 1.00 93.31 77 LEU A C 1
ATOM 592 O O . LEU A 1 77 ? 4.703 10.232 2.079 1.00 93.31 77 LEU A O 1
ATOM 596 N N . ALA A 1 78 ? 5.168 10.295 4.278 1.00 92.50 78 ALA A N 1
ATOM 597 C CA . ALA A 1 78 ? 5.728 11.644 4.251 1.00 92.50 78 ALA A CA 1
ATOM 598 C C . ALA A 1 78 ? 6.990 11.717 3.369 1.00 92.50 78 ALA A C 1
ATOM 600 O O . ALA A 1 78 ? 7.101 12.600 2.519 1.00 92.50 78 ALA A O 1
ATOM 601 N N . GLY A 1 79 ? 7.904 10.748 3.500 1.00 89.12 79 GLY A N 1
ATOM 602 C CA . GLY A 1 79 ? 9.093 10.630 2.647 1.00 89.12 79 GLY A CA 1
ATOM 603 C C . GLY A 1 79 ? 8.771 10.374 1.168 1.00 89.12 79 GLY A C 1
ATOM 604 O O . GLY A 1 79 ? 9.528 10.785 0.291 1.00 89.12 79 GLY A O 1
ATOM 605 N N . ALA A 1 80 ? 7.620 9.764 0.881 1.00 88.44 80 ALA A N 1
ATOM 606 C CA . ALA A 1 80 ? 7.093 9.545 -0.464 1.00 88.44 80 ALA A CA 1
ATOM 607 C C . ALA A 1 80 ? 6.375 10.778 -1.056 1.00 88.44 80 ALA A C 1
ATOM 609 O O . ALA A 1 80 ? 5.722 10.667 -2.093 1.00 88.44 80 ALA A O 1
ATOM 610 N N . GLY A 1 81 ? 6.468 11.952 -0.421 1.00 88.75 81 GLY A N 1
ATOM 611 C CA . GLY A 1 81 ? 5.884 13.196 -0.933 1.00 88.75 81 GLY A CA 1
ATOM 612 C C . GLY A 1 81 ? 4.361 13.273 -0.806 1.00 88.75 81 GLY A C 1
ATOM 613 O O . GLY A 1 81 ? 3.721 13.988 -1.574 1.00 88.75 81 GLY A O 1
ATOM 614 N N . THR A 1 82 ? 3.768 12.527 0.131 1.00 92.38 82 THR A N 1
ATOM 615 C CA . THR A 1 82 ? 2.327 12.598 0.416 1.00 92.38 82 THR A CA 1
ATOM 616 C C . THR A 1 82 ? 1.974 13.968 1.002 1.00 92.38 82 THR A C 1
ATOM 618 O O . THR A 1 82 ? 2.630 14.431 1.936 1.00 92.38 82 THR A O 1
ATOM 621 N N . ALA A 1 83 ? 0.934 14.615 0.469 1.00 92.94 83 ALA A N 1
ATOM 622 C CA . ALA A 1 83 ? 0.479 15.921 0.947 1.00 92.94 83 ALA A CA 1
ATOM 623 C C . ALA A 1 83 ? -0.009 15.869 2.415 1.00 92.94 83 ALA A C 1
ATOM 625 O O . ALA A 1 83 ? -0.517 14.831 2.847 1.00 92.94 83 ALA A O 1
ATOM 626 N N . PRO A 1 84 ? 0.073 16.976 3.182 1.00 94.00 84 PRO A N 1
ATOM 627 C CA . PRO A 1 84 ? -0.372 17.013 4.579 1.00 94.00 84 PRO A CA 1
ATOM 628 C C . PRO A 1 84 ? -1.827 16.568 4.793 1.00 94.00 84 PRO A C 1
ATOM 630 O O . PRO A 1 84 ? -2.092 15.805 5.718 1.00 94.00 84 PRO A O 1
ATOM 633 N N . ASP A 1 85 ? -2.749 16.957 3.909 1.00 95.50 85 ASP A N 1
ATOM 634 C CA . ASP A 1 85 ? -4.172 16.581 4.004 1.00 95.50 85 ASP A CA 1
ATOM 635 C C . ASP A 1 85 ? -4.388 15.072 3.815 1.00 95.50 85 ASP A C 1
ATOM 637 O O . ASP A 1 85 ? -5.231 14.439 4.457 1.00 95.50 85 ASP A O 1
ATOM 641 N N . LEU A 1 86 ? -3.566 14.458 2.964 1.00 96.25 86 LEU A N 1
ATOM 642 C CA . LEU A 1 86 ? -3.544 13.013 2.783 1.00 96.25 86 LEU A CA 1
ATOM 643 C C . LEU A 1 86 ? -2.918 12.319 3.999 1.00 96.25 86 LEU A C 1
ATOM 645 O O . LEU A 1 86 ? -3.427 11.297 4.438 1.00 96.25 86 LEU A O 1
ATOM 649 N N . LEU A 1 87 ? -1.883 12.884 4.626 1.00 96.81 87 LEU A N 1
ATOM 650 C CA . LEU A 1 87 ? -1.377 12.354 5.901 1.00 96.81 87 LEU A CA 1
ATOM 651 C C . LEU A 1 87 ? -2.430 12.448 7.019 1.00 96.81 87 LEU A C 1
ATOM 653 O O . LEU A 1 87 ? -2.560 11.517 7.807 1.00 96.81 87 LEU A O 1
ATOM 657 N N . ALA A 1 88 ? -3.243 13.504 7.054 1.00 96.56 88 ALA A N 1
ATOM 658 C CA . ALA A 1 88 ? -4.382 13.575 7.970 1.00 96.56 88 ALA A CA 1
ATOM 659 C C . ALA A 1 88 ? -5.450 12.511 7.646 1.00 96.56 88 ALA A C 1
ATOM 661 O O . ALA A 1 88 ? -6.043 11.922 8.549 1.00 96.56 88 ALA A O 1
ATOM 662 N N . THR A 1 89 ? -5.657 12.205 6.361 1.00 96.94 89 THR A N 1
ATOM 663 C CA . THR A 1 89 ? -6.542 11.113 5.918 1.00 96.94 89 THR A CA 1
ATOM 664 C C . THR A 1 89 ? -6.031 9.745 6.378 1.00 96.94 89 THR A C 1
ATOM 666 O O . THR A 1 89 ? -6.832 8.903 6.784 1.00 96.94 89 THR A O 1
ATOM 669 N N . TYR A 1 90 ? -4.713 9.524 6.360 1.00 97.38 90 TYR A N 1
ATOM 670 C CA . TYR A 1 90 ? -4.086 8.334 6.943 1.00 97.38 90 TYR A CA 1
ATOM 671 C C . TYR A 1 90 ? -4.396 8.235 8.441 1.00 97.38 90 TYR A C 1
ATOM 673 O O . TYR A 1 90 ? -4.900 7.212 8.903 1.00 97.38 90 TYR A O 1
ATOM 681 N N . ASP A 1 91 ? -4.141 9.319 9.180 1.00 96.62 91 ASP A N 1
ATOM 682 C CA . ASP A 1 91 ? -4.334 9.377 10.631 1.00 96.62 91 ASP A CA 1
ATOM 683 C C . ASP A 1 91 ? -5.811 9.115 11.006 1.00 96.62 91 ASP A C 1
ATOM 685 O O . ASP A 1 91 ? -6.099 8.373 11.947 1.00 96.62 91 ASP A O 1
ATOM 689 N N . ALA A 1 92 ? -6.761 9.639 10.223 1.00 97.00 92 ALA A N 1
A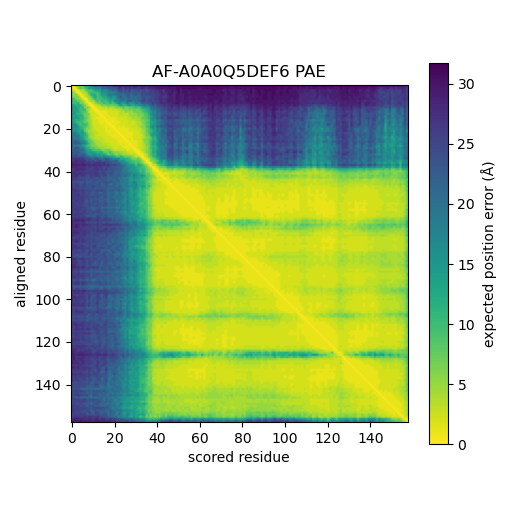TOM 690 C CA . ALA A 1 92 ? -8.189 9.361 10.385 1.00 97.00 92 ALA A CA 1
ATOM 691 C C . ALA A 1 92 ? -8.555 7.899 10.062 1.00 97.00 92 ALA A C 1
ATOM 693 O O . ALA A 1 92 ? -9.338 7.277 10.784 1.00 97.00 92 ALA A O 1
ATOM 694 N N . ALA A 1 93 ? -7.973 7.326 9.005 1.00 97.19 93 ALA A N 1
ATOM 695 C CA . ALA A 1 93 ? -8.211 5.938 8.612 1.00 97.19 93 ALA A CA 1
ATOM 696 C C . ALA A 1 93 ? -7.650 4.922 9.622 1.00 97.19 93 ALA A C 1
ATOM 698 O O . ALA A 1 93 ? -8.157 3.808 9.693 1.00 97.19 93 ALA A O 1
ATOM 699 N N . LEU A 1 94 ? -6.658 5.287 10.442 1.00 96.12 94 LEU A N 1
ATOM 700 C CA . LEU A 1 94 ? -6.226 4.442 11.564 1.00 96.12 94 LEU A CA 1
ATOM 701 C C . LEU A 1 94 ? -7.311 4.302 12.646 1.00 96.12 94 LEU A C 1
ATOM 703 O O . LEU A 1 94 ? -7.393 3.262 13.291 1.00 96.12 94 LEU A O 1
ATOM 707 N N . GLN A 1 95 ? -8.140 5.332 12.843 1.00 96.00 95 GLN A N 1
ATOM 708 C CA . GLN A 1 95 ? -9.228 5.321 13.832 1.00 96.00 95 GLN A CA 1
ATOM 709 C C . GLN A 1 95 ? -10.499 4.662 13.288 1.00 96.00 95 GLN A C 1
ATOM 711 O O . GLN A 1 95 ? -11.236 4.007 14.022 1.00 96.00 95 GLN A O 1
ATOM 716 N N . SER A 1 96 ? -10.764 4.838 11.993 1.00 95.31 96 SER A N 1
ATOM 717 C CA . SER A 1 96 ? -11.909 4.246 11.304 1.00 95.31 96 SER A CA 1
ATOM 718 C C . SER A 1 96 ? -11.447 3.605 9.993 1.00 95.31 96 SER A C 1
ATOM 720 O O . SER A 1 96 ? -11.558 4.217 8.924 1.00 95.31 96 SER A O 1
ATOM 722 N N . PRO A 1 97 ? -10.868 2.392 10.060 1.00 93.50 97 PRO A N 1
ATOM 723 C CA . PRO A 1 97 ? -10.318 1.747 8.881 1.00 93.50 97 PRO A CA 1
ATOM 724 C C . PRO A 1 97 ? -11.429 1.335 7.913 1.00 93.50 97 PRO A C 1
ATOM 726 O O . PRO A 1 97 ? -12.490 0.863 8.338 1.00 93.50 97 PRO A O 1
ATOM 729 N N . PRO A 1 98 ? -11.205 1.469 6.594 1.00 93.94 98 PRO A N 1
ATOM 730 C CA . PRO A 1 98 ? -12.115 0.889 5.624 1.00 93.94 98 PRO A CA 1
ATOM 731 C C . PRO A 1 98 ? -12.130 -0.637 5.760 1.00 93.94 98 PRO A C 1
ATOM 733 O O . PRO A 1 98 ? -11.135 -1.262 6.130 1.00 93.94 98 PRO A O 1
ATOM 736 N N . ALA A 1 99 ? -13.254 -1.245 5.386 1.00 95.69 99 ALA A N 1
ATOM 737 C CA . ALA A 1 99 ? -13.333 -2.692 5.258 1.00 95.69 99 ALA A CA 1
ATOM 738 C C . ALA A 1 99 ? -12.286 -3.203 4.247 1.00 95.69 99 ALA A C 1
ATOM 740 O O . ALA A 1 99 ? -12.008 -2.549 3.233 1.00 95.69 99 ALA A O 1
ATOM 741 N N . LEU A 1 100 ? -11.681 -4.358 4.541 1.00 94.31 100 LEU A N 1
ATOM 742 C CA . LEU A 1 100 ? -10.542 -4.885 3.783 1.00 94.31 100 LEU A CA 1
ATOM 743 C C . LEU A 1 100 ? -10.880 -5.119 2.305 1.00 94.31 10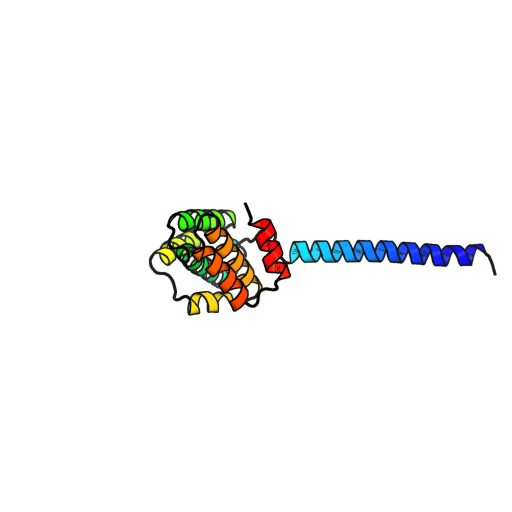0 LEU A C 1
ATOM 745 O O . LEU A 1 100 ? -10.087 -4.785 1.429 1.00 94.31 100 LEU A O 1
ATOM 749 N N . ASP A 1 101 ? -12.067 -5.645 2.023 1.00 94.88 101 ASP A N 1
ATOM 750 C CA . ASP A 1 101 ? -12.593 -5.846 0.673 1.00 94.88 101 ASP A CA 1
ATOM 751 C C . ASP A 1 101 ? -12.630 -4.533 -0.126 1.00 94.88 101 ASP A C 1
ATOM 753 O O . ASP A 1 101 ? -12.160 -4.485 -1.265 1.00 94.88 101 ASP A O 1
ATOM 757 N N . LYS A 1 102 ? -13.095 -3.442 0.494 1.00 95.75 102 LYS A N 1
ATOM 758 C CA . LYS A 1 102 ? -13.131 -2.108 -0.120 1.00 95.75 102 LYS A CA 1
ATOM 759 C C . LYS A 1 102 ? -11.732 -1.544 -0.340 1.00 95.75 102 LYS A C 1
ATOM 761 O O . LYS A 1 102 ? -11.459 -0.997 -1.407 1.00 95.75 102 LYS A O 1
ATOM 766 N N . ALA A 1 103 ? -10.843 -1.690 0.643 1.00 95.50 103 ALA A N 1
ATOM 767 C CA . ALA A 1 103 ? -9.461 -1.227 0.540 1.00 95.50 103 ALA A CA 1
ATOM 768 C C . ALA A 1 103 ? -8.715 -1.949 -0.590 1.00 95.50 103 ALA A C 1
ATOM 770 O O . ALA A 1 103 ? -8.030 -1.321 -1.392 1.00 95.50 103 ALA A O 1
ATOM 771 N N . LEU A 1 104 ? -8.907 -3.266 -0.697 1.00 94.69 104 LEU A N 1
ATOM 772 C CA . LEU A 1 104 ? -8.375 -4.068 -1.787 1.00 94.69 104 LEU A CA 1
ATOM 773 C C . LEU A 1 104 ? -8.983 -3.628 -3.122 1.00 94.69 104 LEU A C 1
ATOM 775 O O . LEU A 1 104 ? -8.238 -3.404 -4.071 1.00 94.69 104 LEU A O 1
ATOM 779 N N . ALA A 1 105 ? -10.307 -3.511 -3.232 1.00 94.88 105 ALA A N 1
ATOM 780 C CA . ALA A 1 105 ? -10.966 -3.105 -4.475 1.00 94.88 105 ALA A CA 1
ATOM 781 C C . ALA A 1 105 ? -10.452 -1.752 -5.002 1.00 94.88 105 ALA A C 1
ATOM 783 O O . ALA A 1 105 ? -10.291 -1.592 -6.211 1.00 94.88 105 ALA A O 1
ATOM 784 N N . ALA A 1 106 ? -10.121 -0.819 -4.106 1.00 93.56 106 ALA A N 1
ATOM 785 C CA . ALA A 1 106 ? -9.591 0.496 -4.457 1.00 93.56 106 ALA A CA 1
ATOM 786 C C . ALA A 1 106 ? -8.173 0.466 -5.073 1.00 93.56 106 ALA A C 1
ATOM 788 O O . ALA A 1 106 ? -7.798 1.398 -5.777 1.00 93.56 106 ALA A O 1
ATOM 789 N N . ILE A 1 107 ? -7.400 -0.610 -4.873 1.00 92.50 107 ILE A N 1
ATOM 790 C CA . ILE A 1 107 ? -6.043 -0.792 -5.428 1.00 92.50 107 ILE A CA 1
ATOM 791 C C . ILE A 1 107 ? -6.022 -1.772 -6.615 1.00 92.50 107 ILE A C 1
ATOM 793 O O . ILE A 1 107 ? -5.096 -2.566 -6.775 1.00 92.50 107 ILE A O 1
ATOM 797 N N . ALA A 1 108 ? -7.073 -1.770 -7.440 1.00 88.69 108 ALA A N 1
ATOM 798 C CA . ALA A 1 108 ? -7.221 -2.730 -8.537 1.00 88.69 108 ALA A CA 1
ATOM 799 C C . ALA A 1 108 ? -6.203 -2.568 -9.677 1.00 88.69 108 ALA A C 1
ATOM 801 O O . ALA A 1 108 ? -5.891 -3.550 -10.350 1.00 88.69 108 ALA A O 1
ATOM 802 N N . ASN A 1 109 ? -5.680 -1.359 -9.885 1.00 88.06 109 ASN A N 1
ATOM 803 C CA . ASN A 1 109 ? -4.632 -1.098 -10.868 1.00 88.06 109 ASN A CA 1
ATOM 804 C C . ASN A 1 109 ? -3.314 -1.778 -10.440 1.00 88.06 109 ASN A C 1
ATOM 806 O O . ASN A 1 109 ? -2.948 -1.731 -9.267 1.00 88.06 109 ASN A O 1
ATOM 810 N N . ALA A 1 110 ? -2.591 -2.379 -11.389 1.00 80.81 110 ALA A N 1
ATOM 811 C CA . ALA A 1 110 ? -1.315 -3.054 -11.145 1.00 80.81 110 ALA A CA 1
ATOM 812 C C . ALA A 1 110 ? -0.265 -2.159 -10.457 1.00 80.81 110 ALA A C 1
ATOM 814 O O . ALA A 1 110 ? 0.446 -2.630 -9.566 1.00 80.81 110 ALA A O 1
ATOM 815 N N . ASP A 1 111 ? -0.200 -0.874 -10.813 1.00 85.69 111 ASP A N 1
ATOM 816 C CA . ASP A 1 111 ? 0.741 0.073 -10.213 1.00 85.69 111 ASP A CA 1
ATOM 817 C C . ASP A 1 111 ? 0.365 0.374 -8.755 1.00 85.69 111 ASP A C 1
ATOM 819 O O . ASP A 1 111 ? 1.215 0.332 -7.863 1.00 85.69 111 ASP A O 1
ATOM 823 N N . LEU A 1 112 ? -0.928 0.580 -8.480 1.00 90.19 112 LEU A N 1
ATOM 824 C CA . LEU A 1 112 ? -1.433 0.796 -7.119 1.00 90.19 112 LEU A CA 1
ATOM 825 C C . LEU A 1 112 ? -1.283 -0.454 -6.253 1.00 90.19 112 LEU A C 1
ATOM 827 O O . LEU A 1 112 ? -0.913 -0.351 -5.086 1.00 90.19 112 LEU A O 1
ATOM 831 N N . ALA A 1 113 ? -1.507 -1.637 -6.823 1.00 91.81 113 ALA A N 1
ATOM 832 C CA . ALA A 1 113 ? -1.298 -2.907 -6.144 1.00 91.81 113 ALA A CA 1
ATOM 833 C C . ALA A 1 113 ? 0.165 -3.093 -5.719 1.00 91.81 113 ALA A C 1
ATOM 835 O O . ALA A 1 113 ? 0.429 -3.569 -4.613 1.00 91.81 113 ALA A O 1
ATOM 836 N N . LEU A 1 114 ? 1.121 -2.687 -6.562 1.00 90.00 114 LEU A N 1
ATOM 837 C CA . LEU A 1 114 ? 2.539 -2.732 -6.218 1.00 90.00 114 LEU A CA 1
ATOM 838 C C . LEU A 1 114 ? 2.878 -1.757 -5.083 1.00 90.00 114 LEU A C 1
ATOM 840 O O . LEU A 1 114 ? 3.570 -2.145 -4.140 1.00 90.00 114 LEU A O 1
ATOM 844 N N . VAL A 1 115 ? 2.372 -0.521 -5.137 1.00 91.44 115 VAL A N 1
ATOM 845 C CA . VAL A 1 115 ? 2.564 0.466 -4.059 1.00 91.44 115 VAL A CA 1
ATOM 846 C C . VAL A 1 115 ? 1.963 -0.034 -2.744 1.00 91.44 115 VAL A C 1
ATOM 848 O O . VAL A 1 115 ? 2.619 0.011 -1.705 1.00 91.44 115 VAL A O 1
ATOM 851 N N . ALA A 1 116 ? 0.748 -0.575 -2.793 1.00 94.44 116 ALA A N 1
ATOM 852 C CA . ALA A 1 116 ? 0.062 -1.159 -1.649 1.00 94.44 116 ALA A CA 1
ATOM 853 C C . ALA A 1 116 ? 0.837 -2.342 -1.047 1.00 94.44 116 ALA A C 1
ATOM 855 O O . ALA A 1 116 ? 0.993 -2.437 0.169 1.00 94.44 116 ALA A O 1
ATOM 856 N N . PHE A 1 117 ? 1.393 -3.216 -1.889 1.00 94.2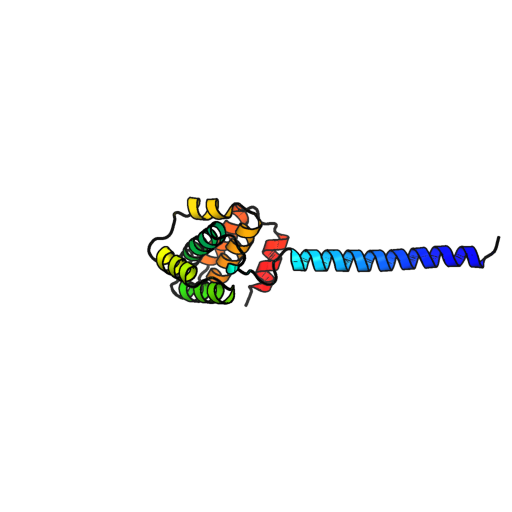5 117 PHE A N 1
ATOM 857 C CA . PHE A 1 117 ? 2.251 -4.302 -1.427 1.00 94.25 117 PHE A CA 1
ATOM 858 C C . PHE A 1 117 ? 3.524 -3.783 -0.745 1.00 94.25 117 PHE A C 1
ATOM 860 O O . PHE A 1 117 ? 3.888 -4.278 0.320 1.00 94.25 117 PHE A O 1
ATOM 867 N N . VAL A 1 118 ? 4.179 -2.757 -1.298 1.00 92.12 118 VAL A N 1
ATOM 868 C CA . VAL A 1 118 ? 5.343 -2.126 -0.654 1.00 92.12 118 VAL A CA 1
ATOM 869 C C . VAL A 1 118 ? 4.967 -1.523 0.701 1.00 92.12 118 VAL A C 1
ATOM 871 O O . VAL A 1 118 ? 5.702 -1.719 1.663 1.00 92.12 118 VAL A O 1
ATOM 874 N N . LEU A 1 119 ? 3.813 -0.865 0.819 1.00 93.06 119 LEU A N 1
ATOM 875 C CA . LEU A 1 119 ? 3.313 -0.355 2.100 1.00 93.06 119 LEU A CA 1
ATOM 876 C C . LEU A 1 119 ? 3.079 -1.469 3.123 1.00 93.06 119 LEU A C 1
ATOM 878 O O . LEU A 1 119 ? 3.454 -1.315 4.283 1.00 93.06 119 LEU A O 1
ATOM 882 N N . ALA A 1 120 ? 2.533 -2.610 2.698 1.00 94.50 120 ALA A N 1
ATOM 883 C CA . ALA A 1 120 ? 2.389 -3.775 3.567 1.00 94.50 120 ALA A CA 1
ATOM 884 C C . ALA A 1 120 ? 3.749 -4.328 4.028 1.00 94.50 120 ALA A C 1
ATOM 886 O O . ALA A 1 120 ? 3.885 -4.742 5.176 1.00 94.50 120 ALA A O 1
ATOM 887 N N . LEU A 1 121 ? 4.783 -4.277 3.181 1.00 92.12 121 LEU A N 1
ATOM 888 C CA . LEU A 1 121 ? 6.151 -4.625 3.582 1.00 92.12 121 LEU A CA 1
ATOM 889 C C . LEU A 1 121 ? 6.760 -3.619 4.562 1.00 92.12 121 LEU A C 1
ATOM 891 O O . LEU A 1 121 ? 7.441 -4.030 5.496 1.00 92.12 121 LEU A O 1
ATOM 895 N N . VAL A 1 122 ? 6.519 -2.323 4.357 1.00 91.06 122 VAL A N 1
ATOM 896 C CA . VAL A 1 122 ? 6.963 -1.262 5.271 1.00 91.06 122 VAL A CA 1
ATOM 897 C C . VAL A 1 122 ? 6.310 -1.436 6.641 1.00 91.06 122 VAL A C 1
ATOM 899 O O . VAL A 1 122 ? 7.011 -1.400 7.648 1.00 91.06 122 VAL A O 1
ATOM 902 N N . ALA A 1 123 ? 5.001 -1.696 6.680 1.00 91.56 123 ALA A N 1
ATOM 903 C CA . ALA A 1 123 ? 4.274 -2.000 7.910 1.00 91.56 123 ALA A CA 1
ATOM 904 C C . ALA A 1 123 ? 4.808 -3.266 8.601 1.00 91.56 123 ALA A C 1
ATOM 906 O O . ALA A 1 123 ? 4.884 -3.317 9.822 1.00 91.56 123 ALA A O 1
ATOM 907 N N . ALA A 1 124 ? 5.218 -4.270 7.821 1.00 90.94 124 ALA A N 1
ATOM 908 C CA . ALA A 1 124 ? 5.753 -5.530 8.326 1.00 90.94 124 ALA A CA 1
ATOM 909 C C . ALA A 1 124 ? 7.217 -5.472 8.796 1.00 90.94 124 ALA A C 1
ATOM 911 O O . ALA A 1 124 ? 7.707 -6.481 9.295 1.00 90.94 124 ALA A O 1
ATOM 912 N N . ARG A 1 125 ? 7.932 -4.350 8.621 1.00 83.88 125 ARG A N 1
ATOM 913 C CA . ARG A 1 125 ? 9.371 -4.264 8.929 1.00 83.88 125 ARG A CA 1
ATOM 914 C C . ARG A 1 125 ? 9.669 -4.497 10.410 1.00 83.88 125 ARG A C 1
ATOM 916 O O . ARG A 1 125 ? 10.553 -5.283 10.727 1.00 83.88 125 ARG A O 1
ATOM 923 N N . ASP A 1 126 ? 8.881 -3.862 11.272 1.00 73.56 126 ASP A N 1
ATOM 924 C CA . ASP A 1 126 ? 9.019 -3.926 12.733 1.00 73.56 126 ASP A CA 1
ATOM 925 C C . ASP A 1 126 ? 7.781 -4.555 13.398 1.00 73.56 126 ASP A C 1
ATOM 927 O O . ASP A 1 126 ? 7.591 -4.450 14.609 1.00 73.56 126 ASP A O 1
ATOM 931 N N . ALA A 1 127 ? 6.918 -5.190 12.599 1.00 72.19 127 ALA A N 1
ATOM 932 C CA . ALA A 1 127 ? 5.698 -5.835 13.065 1.00 72.19 127 ALA A CA 1
ATOM 933 C C . ALA A 1 127 ? 5.822 -7.363 13.017 1.00 72.19 127 ALA A C 1
ATOM 935 O O . ALA A 1 127 ? 6.588 -7.934 12.239 1.00 72.19 127 ALA A O 1
ATOM 936 N N . GLY A 1 128 ? 5.043 -8.033 13.866 1.00 78.75 128 GLY A N 1
ATOM 937 C CA . GLY A 1 128 ? 5.052 -9.486 13.998 1.00 78.75 128 GLY A CA 1
ATOM 938 C C . GLY A 1 128 ? 4.644 -10.255 12.724 1.00 78.75 128 GLY A C 1
ATOM 939 O O . GLY A 1 128 ? 4.272 -9.674 11.698 1.00 78.75 128 GLY A O 1
ATOM 940 N N . PRO A 1 129 ? 4.639 -11.601 12.782 1.00 87.44 129 PRO A N 1
ATOM 941 C CA . PRO A 1 129 ? 4.387 -12.468 11.625 1.00 87.44 129 PRO A CA 1
ATOM 942 C C . PRO A 1 129 ? 3.030 -12.232 10.936 1.00 87.44 129 PRO A C 1
ATOM 944 O O . PRO A 1 129 ? 2.888 -12.531 9.751 1.00 87.44 129 PRO A O 1
ATOM 947 N N . ALA A 1 130 ? 2.047 -11.658 11.637 1.00 89.88 130 ALA A N 1
ATOM 948 C CA . ALA A 1 130 ? 0.741 -11.308 11.078 1.00 89.88 130 ALA A CA 1
ATOM 949 C C . ALA A 1 130 ? 0.827 -10.235 9.976 1.00 89.88 130 ALA A C 1
ATOM 951 O O . ALA A 1 130 ? 0.258 -10.416 8.899 1.00 89.88 130 ALA A O 1
ATOM 952 N N . ALA A 1 131 ? 1.603 -9.165 10.187 1.00 90.38 131 ALA A N 1
ATOM 953 C CA . ALA A 1 131 ? 1.802 -8.124 9.173 1.00 90.38 131 ALA A CA 1
ATOM 954 C C . ALA A 1 131 ? 2.479 -8.692 7.919 1.00 90.38 131 ALA A C 1
ATOM 956 O O . ALA A 1 131 ? 2.153 -8.335 6.785 1.00 90.38 131 ALA A O 1
ATOM 957 N N . ARG A 1 132 ? 3.396 -9.643 8.122 1.00 91.69 132 ARG A N 1
ATOM 958 C CA . ARG A 1 132 ? 4.063 -10.337 7.027 1.00 91.69 132 ARG A CA 1
ATOM 959 C C . ARG A 1 132 ? 3.096 -11.201 6.219 1.00 91.69 132 ARG A C 1
ATOM 961 O O . ARG A 1 132 ? 3.085 -11.104 4.992 1.00 91.69 132 ARG A O 1
ATOM 968 N N . ALA A 1 133 ? 2.271 -11.994 6.900 1.00 94.06 133 ALA A N 1
ATOM 969 C CA . ALA A 1 133 ? 1.233 -12.795 6.261 1.00 94.06 133 ALA A CA 1
ATOM 970 C C . ALA A 1 133 ? 0.240 -11.917 5.483 1.00 94.06 133 ALA A C 1
ATOM 972 O O . ALA A 1 133 ? -0.174 -12.284 4.385 1.00 94.06 133 ALA A O 1
ATOM 973 N N . PHE A 1 134 ? -0.085 -10.728 6.001 1.00 95.19 134 PHE A N 1
ATOM 974 C CA . PHE A 1 134 ? -0.913 -9.757 5.292 1.00 95.19 134 PHE A CA 1
ATOM 975 C C . PHE A 1 134 ? -0.257 -9.268 3.994 1.00 95.19 134 PHE A C 1
ATOM 977 O O . PHE A 1 134 ? -0.905 -9.259 2.949 1.00 95.19 134 PHE A O 1
ATOM 984 N N . ALA A 1 135 ? 1.034 -8.922 4.015 1.00 94.12 135 ALA A N 1
ATOM 985 C CA . ALA A 1 135 ? 1.750 -8.534 2.800 1.00 94.12 135 ALA A CA 1
ATOM 986 C C . ALA A 1 135 ? 1.752 -9.658 1.746 1.00 94.12 135 ALA A C 1
ATOM 988 O O . ALA A 1 135 ? 1.508 -9.402 0.564 1.00 94.12 135 ALA A O 1
ATOM 989 N N . ASP A 1 136 ? 1.974 -10.905 2.168 1.00 94.44 136 ASP A N 1
ATOM 990 C CA . ASP A 1 136 ? 1.946 -12.066 1.273 1.00 94.44 136 ASP A CA 1
ATOM 991 C C . ASP A 1 136 ? 0.526 -12.320 0.718 1.00 94.44 136 ASP A C 1
ATOM 993 O O . ASP A 1 136 ? 0.364 -12.598 -0.475 1.00 94.44 136 ASP A O 1
ATOM 997 N N . TYR A 1 137 ? -0.515 -12.126 1.536 1.00 95.75 137 TYR A N 1
ATOM 998 C CA . TYR A 1 137 ? -1.913 -12.162 1.100 1.00 95.75 137 TYR A CA 1
ATOM 999 C C . TYR A 1 137 ? -2.222 -11.089 0.047 1.00 95.75 137 TYR A C 1
ATOM 1001 O O . TYR A 1 137 ? -2.830 -11.402 -0.974 1.00 95.75 137 TYR A O 1
ATOM 1009 N N . VAL A 1 138 ? -1.767 -9.847 0.236 1.00 95.44 138 VAL A N 1
ATOM 1010 C CA . VAL A 1 138 ? -1.969 -8.752 -0.732 1.00 95.44 138 VAL A CA 1
ATOM 1011 C C . VAL A 1 138 ? -1.315 -9.084 -2.072 1.00 95.44 138 VAL A C 1
ATOM 1013 O O . VAL A 1 138 ? -1.943 -8.916 -3.121 1.00 95.44 138 VAL A O 1
ATOM 1016 N N . ALA A 1 139 ? -0.085 -9.607 -2.048 1.00 94.12 139 ALA A N 1
ATOM 1017 C CA . ALA A 1 139 ? 0.610 -10.036 -3.258 1.00 94.12 139 ALA A CA 1
ATOM 1018 C C . ALA A 1 139 ? -0.152 -11.139 -4.006 1.00 94.12 139 ALA A C 1
ATOM 1020 O O . ALA A 1 139 ? -0.298 -11.055 -5.228 1.00 94.12 139 ALA A O 1
ATOM 1021 N N . ALA A 1 140 ? -0.672 -12.137 -3.284 1.00 94.81 140 ALA A N 1
ATOM 1022 C CA . ALA A 1 140 ? -1.469 -13.213 -3.866 1.00 94.81 140 ALA A CA 1
ATOM 1023 C C . ALA A 1 140 ? -2.811 -12.702 -4.418 1.00 94.81 140 ALA A C 1
ATOM 1025 O O . ALA A 1 140 ? -3.141 -12.955 -5.575 1.00 94.81 140 ALA A O 1
ATOM 1026 N N . HIS A 1 141 ? -3.552 -11.917 -3.632 1.00 95.44 141 HIS A N 1
ATOM 1027 C CA . HIS A 1 141 ? -4.863 -11.384 -4.006 1.00 95.44 141 HIS A CA 1
ATOM 1028 C C . HIS A 1 141 ? -4.790 -10.470 -5.236 1.00 95.44 141 HIS A C 1
ATOM 1030 O O . HIS A 1 141 ? -5.713 -10.428 -6.048 1.00 95.44 141 HIS A O 1
ATOM 1036 N N . ARG A 1 142 ? -3.697 -9.717 -5.392 1.00 93.62 142 ARG A N 1
ATOM 1037 C CA . ARG A 1 142 ? -3.479 -8.831 -6.545 1.00 93.62 142 ARG A CA 1
ATOM 1038 C C . ARG A 1 142 ? -2.695 -9.491 -7.677 1.00 93.62 142 ARG A C 1
ATOM 1040 O O . ARG A 1 142 ? -2.379 -8.819 -8.653 1.00 93.62 142 ARG A O 1
ATOM 1047 N N . SER A 1 143 ? -2.413 -10.794 -7.571 1.00 92.12 143 SER A N 1
ATOM 1048 C CA . SER A 1 143 ? -1.667 -11.564 -8.574 1.00 92.12 143 SER A CA 1
ATOM 1049 C C . SER A 1 143 ? -0.346 -10.892 -8.976 1.00 92.12 143 SER A C 1
ATOM 1051 O O . SER A 1 143 ? 0.032 -10.878 -10.149 1.00 92.12 143 SER A O 1
ATOM 1053 N N . ILE A 1 144 ? 0.361 -10.306 -8.002 1.00 88.75 144 ILE A N 1
ATOM 1054 C CA . ILE A 1 144 ? 1.625 -9.612 -8.261 1.00 88.75 144 ILE A CA 1
ATOM 1055 C C . ILE A 1 144 ? 2.662 -10.649 -8.719 1.00 88.75 144 ILE A C 1
ATOM 1057 O O . ILE A 1 144 ? 2.876 -11.646 -8.020 1.00 88.75 144 ILE A O 1
ATOM 1061 N N . PRO A 1 145 ? 3.357 -10.434 -9.855 1.00 88.19 145 PRO A N 1
ATOM 1062 C CA . PRO A 1 145 ? 4.334 -11.392 -10.356 1.00 88.19 145 PRO A CA 1
ATOM 1063 C C . PRO A 1 145 ? 5.412 -11.726 -9.320 1.00 88.19 145 PRO A C 1
ATOM 1065 O O . PRO A 1 145 ? 6.003 -10.839 -8.699 1.00 88.19 145 PRO A O 1
ATOM 1068 N N . THR A 1 146 ? 5.749 -13.012 -9.181 1.00 84.12 146 THR A N 1
ATOM 1069 C CA . THR A 1 146 ? 6.723 -13.494 -8.184 1.00 84.12 146 THR A CA 1
ATOM 1070 C C . THR A 1 146 ? 8.092 -12.819 -8.315 1.00 84.12 146 THR A C 1
ATOM 1072 O O . THR A 1 146 ? 8.774 -12.591 -7.315 1.00 84.12 146 THR A O 1
ATOM 1075 N N . ALA A 1 147 ? 8.505 -12.469 -9.537 1.00 82.19 147 ALA A N 1
ATOM 1076 C CA . ALA A 1 147 ? 9.741 -11.729 -9.779 1.00 82.19 147 ALA A CA 1
ATOM 1077 C C . ALA A 1 147 ? 9.718 -10.336 -9.123 1.00 82.19 147 ALA A C 1
ATOM 1079 O O . ALA A 1 147 ? 10.696 -9.949 -8.478 1.00 82.19 147 ALA A O 1
ATOM 1080 N N . THR A 1 148 ? 8.591 -9.626 -9.226 1.00 82.81 148 THR A N 1
ATOM 1081 C CA . THR A 1 148 ? 8.362 -8.307 -8.620 1.00 82.81 148 THR A CA 1
ATOM 1082 C C . THR A 1 148 ? 8.322 -8.402 -7.100 1.00 82.81 148 THR A C 1
ATOM 1084 O O . THR A 1 148 ? 9.017 -7.646 -6.424 1.00 82.81 148 THR A O 1
ATOM 1087 N N . VAL A 1 149 ? 7.605 -9.396 -6.561 1.00 84.94 149 VAL A N 1
ATOM 1088 C CA . VAL A 1 149 ? 7.574 -9.685 -5.118 1.00 84.94 149 VAL A CA 1
ATOM 1089 C C . VAL A 1 149 ? 8.993 -9.893 -4.588 1.00 84.94 149 VAL A C 1
ATOM 1091 O O . VAL A 1 149 ? 9.425 -9.196 -3.674 1.00 84.94 149 VAL A O 1
ATOM 1094 N N . ARG A 1 150 ? 9.777 -10.790 -5.202 1.00 83.50 150 ARG A N 1
ATOM 1095 C CA . ARG A 1 150 ? 11.167 -11.056 -4.787 1.00 83.50 150 ARG A CA 1
ATOM 1096 C C . ARG A 1 150 ? 12.049 -9.813 -4.858 1.00 83.50 150 ARG A C 1
ATOM 1098 O O . ARG A 1 150 ? 12.892 -9.618 -3.987 1.00 83.50 150 ARG A O 1
ATOM 1105 N N . ALA A 1 151 ? 11.884 -8.986 -5.885 1.00 81.88 151 ALA A N 1
ATOM 1106 C CA . ALA A 1 151 ? 12.655 -7.761 -6.032 1.00 81.88 151 ALA A CA 1
ATOM 1107 C C . ALA A 1 151 ? 12.323 -6.729 -4.941 1.00 81.88 151 ALA A C 1
ATOM 1109 O O . ALA A 1 151 ? 13.249 -6.201 -4.325 1.00 81.88 151 ALA A O 1
ATOM 1110 N N . ALA A 1 152 ? 11.041 -6.513 -4.638 1.00 82.12 152 ALA A N 1
ATOM 1111 C CA . ALA A 1 152 ? 10.613 -5.649 -3.538 1.00 82.12 152 ALA A CA 1
ATOM 1112 C C . ALA A 1 152 ? 11.105 -6.172 -2.178 1.00 82.12 152 ALA A C 1
ATOM 1114 O O . ALA A 1 152 ? 11.641 -5.409 -1.379 1.00 82.12 152 ALA A O 1
ATOM 1115 N N . LEU A 1 153 ? 11.038 -7.486 -1.943 1.00 82.75 153 LEU A N 1
ATOM 1116 C CA . LEU A 1 153 ? 11.548 -8.101 -0.714 1.00 82.75 153 LEU A CA 1
ATOM 1117 C C . LEU A 1 153 ? 13.046 -7.924 -0.519 1.00 82.75 153 LEU A C 1
ATOM 1119 O O . LEU A 1 153 ? 13.480 -7.661 0.594 1.00 82.75 153 LEU A O 1
ATOM 1123 N N . ARG A 1 154 ? 13.847 -8.053 -1.581 1.00 80.81 154 ARG A N 1
ATOM 1124 C CA . ARG A 1 154 ? 15.291 -7.797 -1.487 1.00 80.81 154 ARG A CA 1
ATOM 1125 C C . ARG A 1 154 ? 15.595 -6.353 -1.102 1.00 80.81 154 ARG A C 1
ATOM 1127 O O . ARG A 1 154 ? 16.582 -6.117 -0.424 1.00 80.81 154 ARG A O 1
ATOM 1134 N N . ARG A 1 155 ? 14.764 -5.408 -1.544 1.00 77.12 155 ARG A N 1
ATOM 1135 C CA . ARG A 1 155 ? 14.951 -3.979 -1.284 1.00 77.12 155 ARG A CA 1
ATOM 1136 C C . ARG A 1 155 ? 14.485 -3.559 0.108 1.00 77.12 155 ARG A C 1
ATOM 1138 O O . ARG A 1 155 ? 15.112 -2.701 0.711 1.00 77.12 155 ARG A O 1
ATOM 1145 N N . HIS A 1 156 ? 13.393 -4.144 0.590 1.00 73.12 156 HIS A N 1
ATOM 1146 C CA . HIS A 1 156 ? 12.775 -3.798 1.873 1.00 73.12 156 HIS A CA 1
ATOM 1147 C C . HIS A 1 156 ? 13.121 -4.790 2.998 1.00 73.12 156 HIS A C 1
ATOM 1149 O O . HIS A 1 156 ? 12.524 -4.734 4.068 1.00 73.12 156 HIS A O 1
ATOM 1155 N N . ARG A 1 157 ? 14.088 -5.693 2.774 1.00 64.50 157 ARG A N 1
ATOM 1156 C CA . ARG A 1 157 ? 14.766 -6.440 3.840 1.00 64.50 157 ARG A CA 1
ATOM 1157 C C . ARG A 1 157 ? 15.836 -5.543 4.453 1.00 64.50 157 ARG A C 1
ATOM 1159 O O . ARG A 1 157 ? 16.874 -5.323 3.833 1.00 64.50 157 ARG A O 1
ATOM 1166 N N . SER A 1 158 ? 15.572 -5.061 5.658 1.00 46.41 158 SER A N 1
ATOM 1167 C CA . SER A 1 158 ? 16.534 -4.361 6.511 1.00 46.41 158 SER A CA 1
ATOM 1168 C C . SER A 1 158 ? 16.103 -4.485 7.955 1.00 46.41 158 SER A C 1
ATOM 1170 O O . SER A 1 158 ? 15.017 -3.924 8.241 1.00 46.41 158 SER A O 1
#

pLDDT: mean 84.21, std 13.98, range [46.41, 97.75]